Protein AF-A0A511BNX2-F1 (afdb_monomer)

Secondary structure (DSSP, 8-state):
----HHHHHHHHHHHTTTSS--HHHHHHHHHHHHHHHHTT--SS--HHHHHHHHHHHHHHH-HHHHHHHHHHHS----HHHHHHHHHTTS-THHHHHHHTTTTS-SSS----

Sequence (112 aa):
MPFDRDKLARSIRIALRKRPVEEERQERIVNGLVRQLEASGEAEISSSRIGELAMDALRSIDGVAYVRFASVYRDFREVEAFSKLLTDMRPEEEERAFSGVSSRQEDKDSSS

Radius of gyration: 21.3 Å; Cα contacts (8 Å, |Δi|>4): 51; chains: 1; bounding box: 44×57×59 Å

Solvent-accessible surface area (backbone atoms only — not comparable to full-atom values): 7006 Å² total; per-residue (Å²): 119,72,82,55,68,67,62,52,44,50,54,53,51,61,29,44,60,97,46,103,66,57,68,70,59,54,51,52,50,45,53,53,51,50,52,56,56,59,71,68,70,60,90,64,60,56,71,65,60,54,49,51,55,51,42,56,53,29,51,80,72,37,61,68,26,21,54,55,44,42,65,73,73,44,89,71,86,43,74,62,64,54,51,49,55,55,58,77,65,56,65,78,67,62,62,57,62,61,65,70,68,77,80,81,83,87,87,84,88,86,87,133

InterPro domains:
  IPR003796 Ribonucleotide reductase regulator NrdR-like [MF_00440] (1-95)
  IPR003796 Ribonucleotide reductase regulator NrdR-like [PTHR30455] (2-95)
  IPR005144 ATP-cone domain [PF03477] (2-78)
  IPR005144 ATP-cone domain [PS51161] (1-81)

Nearest PDB structures (foldseek):
  7p3f-assembly1_C  TM=9.051E-01  e=2.798E-05  Streptomyces coelicolor A3(2)
  7p3q-assembly1_A  TM=8.989E-01  e=3.504E-05  Streptomyces coelicolor A3(2)
  8b9a-assembly1_4  TM=6.171E-01  e=8.732E+00  Saccharomyces cerevisiae

Foldseek 3Di:
DADDLVVLLVLLCVLCPPPPADPVNSVVLSVVLVVVQVVVVDRHDDPLSSLVSSLVSCVVPPLSSSLVSCPVSPPCPDPVVSVVSVVVVDPPVVVVVVVVVPPPDDDPPPDD

Structure (mmCIF, N/CA/C/O backbone):
data_AF-A0A511BNX2-F1
#
_entry.id   AF-A0A511BNX2-F1
#
loop_
_atom_site.group_PDB
_atom_site.id
_atom_site.type_symbol
_atom_site.label_atom_id
_atom_site.label_alt_id
_atom_site.label_comp_id
_atom_site.label_asym_id
_atom_site.label_entity_id
_atom_site.label_seq_id
_atom_site.pdbx_PDB_ins_code
_atom_site.Cartn_x
_atom_site.Cartn_y
_atom_site.Cartn_z
_atom_site.occupancy
_atom_site.B_iso_or_equiv
_atom_site.auth_seq_id
_atom_site.auth_comp_id
_atom_site.auth_asym_id
_atom_site.auth_atom_id
_atom_site.pdbx_PDB_model_num
ATOM 1 N N . MET A 1 1 ? -4.764 1.237 18.353 1.00 62.72 1 MET A N 1
ATOM 2 C CA . MET A 1 1 ? -4.046 2.413 17.791 1.00 62.72 1 MET A CA 1
ATOM 3 C C . MET A 1 1 ? -4.832 2.854 16.574 1.00 62.72 1 MET A C 1
ATOM 5 O O . MET A 1 1 ? -5.104 1.988 15.748 1.00 62.72 1 MET A O 1
ATOM 9 N N . PRO A 1 2 ? -5.208 4.136 16.470 1.00 80.50 2 PRO A N 1
ATOM 10 C CA . PRO A 1 2 ? -5.965 4.632 15.329 1.00 80.50 2 PRO A CA 1
ATOM 11 C C . PRO A 1 2 ? -5.165 4.491 14.031 1.00 80.50 2 PRO A C 1
ATOM 13 O O . PRO A 1 2 ? -3.932 4.420 14.043 1.00 80.50 2 PRO A O 1
ATOM 16 N N . PHE A 1 3 ? -5.882 4.440 12.912 1.00 87.56 3 PHE A N 1
ATOM 17 C CA . PHE A 1 3 ? -5.279 4.419 11.587 1.00 87.56 3 PHE A CA 1
ATOM 18 C C . PHE A 1 3 ? -4.425 5.676 11.351 1.00 87.56 3 PHE A C 1
ATOM 20 O O . PHE A 1 3 ? -4.850 6.792 11.639 1.00 87.56 3 PHE A O 1
ATOM 27 N N . ASP A 1 4 ? -3.225 5.479 10.800 1.00 91.38 4 ASP A N 1
ATOM 28 C CA . ASP A 1 4 ? -2.293 6.545 10.435 1.00 91.38 4 ASP A CA 1
ATOM 29 C C . ASP A 1 4 ? -2.028 6.486 8.925 1.00 91.38 4 ASP A C 1
ATOM 31 O O . ASP A 1 4 ? -1.338 5.593 8.411 1.00 91.38 4 ASP A O 1
ATOM 35 N N . ARG A 1 5 ? -2.586 7.468 8.215 1.00 94.69 5 ARG A N 1
ATOM 36 C CA . ARG A 1 5 ? -2.437 7.626 6.768 1.00 94.69 5 ARG A CA 1
ATOM 37 C C . ARG A 1 5 ? -0.980 7.806 6.348 1.00 94.69 5 ARG A C 1
ATOM 39 O O . ARG A 1 5 ? -0.573 7.249 5.327 1.00 94.69 5 ARG A O 1
ATOM 46 N N . ASP A 1 6 ? -0.189 8.560 7.102 1.00 96.19 6 ASP A N 1
ATOM 47 C CA . ASP A 1 6 ? 1.195 8.868 6.741 1.00 96.19 6 ASP A CA 1
ATOM 48 C C . ASP A 1 6 ? 2.086 7.639 6.892 1.00 96.19 6 ASP A C 1
ATOM 50 O O . ASP A 1 6 ? 2.997 7.417 6.084 1.00 96.19 6 ASP A O 1
ATOM 54 N N . LYS A 1 7 ? 1.782 6.780 7.870 1.00 94.31 7 LYS A N 1
ATOM 55 C CA . LYS A 1 7 ? 2.414 5.465 8.000 1.00 94.31 7 LYS A CA 1
ATOM 56 C C . LYS A 1 7 ? 2.129 4.584 6.782 1.00 94.31 7 LYS A C 1
ATOM 58 O O . LYS A 1 7 ? 3.068 3.998 6.232 1.00 94.31 7 LYS A O 1
ATOM 63 N N . LEU A 1 8 ? 0.877 4.528 6.319 1.00 95.56 8 LEU A N 1
ATOM 64 C CA . LEU A 1 8 ? 0.516 3.803 5.096 1.00 95.56 8 LEU A CA 1
ATOM 65 C C . LEU A 1 8 ? 1.247 4.385 3.878 1.00 95.56 8 LEU A C 1
ATOM 67 O O . LEU A 1 8 ? 1.932 3.651 3.166 1.00 95.56 8 LEU A O 1
ATOM 71 N N . ALA A 1 9 ? 1.187 5.702 3.680 1.00 97.56 9 ALA A N 1
ATOM 72 C CA . ALA A 1 9 ? 1.840 6.375 2.561 1.00 97.56 9 ALA A CA 1
ATOM 73 C C . ALA A 1 9 ? 3.348 6.091 2.517 1.00 97.56 9 ALA A C 1
ATOM 75 O O . ALA A 1 9 ? 3.901 5.757 1.468 1.00 97.56 9 ALA A O 1
ATOM 76 N N . ARG A 1 10 ? 4.020 6.147 3.672 1.00 96.88 10 ARG A N 1
ATOM 77 C CA . ARG A 1 10 ? 5.444 5.817 3.793 1.00 96.88 10 ARG A CA 1
ATOM 78 C C . ARG A 1 10 ? 5.728 4.370 3.399 1.00 96.88 10 ARG A C 1
ATOM 80 O O . ARG A 1 10 ? 6.677 4.130 2.658 1.00 96.88 10 ARG A O 1
ATOM 87 N N . SER A 1 11 ? 4.914 3.419 3.856 1.00 95.12 11 SER A N 1
ATOM 88 C CA . SER A 1 11 ? 5.090 2.001 3.519 1.00 95.12 11 SER A CA 1
ATOM 89 C C . SER A 1 11 ? 4.934 1.723 2.015 1.00 95.12 11 SER A C 1
ATOM 91 O O . SER A 1 11 ? 5.764 1.021 1.436 1.00 95.12 11 SER A O 1
ATOM 93 N N . ILE A 1 12 ? 3.960 2.364 1.356 1.00 97.19 12 ILE A N 1
ATOM 94 C CA . ILE A 1 12 ? 3.753 2.282 -0.099 1.00 97.19 12 ILE A CA 1
ATOM 95 C C . ILE A 1 12 ? 4.943 2.878 -0.862 1.00 97.19 12 ILE A C 1
ATOM 97 O O . ILE A 1 12 ? 5.487 2.230 -1.759 1.00 97.19 12 ILE A O 1
ATOM 101 N N . ARG A 1 13 ? 5.412 4.073 -0.473 1.00 96.94 13 ARG A N 1
ATOM 102 C CA . ARG A 1 13 ? 6.590 4.716 -1.090 1.00 96.94 13 ARG A CA 1
ATOM 103 C C . ARG A 1 13 ? 7.848 3.855 -0.969 1.00 96.94 13 ARG A C 1
ATOM 105 O O . ARG A 1 13 ? 8.621 3.747 -1.918 1.00 96.94 13 ARG A O 1
ATOM 112 N N . ILE A 1 14 ? 8.055 3.216 0.185 1.00 96.19 14 ILE A N 1
ATOM 113 C CA . ILE A 1 14 ? 9.191 2.309 0.401 1.00 96.19 14 ILE A CA 1
ATOM 114 C C . ILE A 1 14 ? 9.109 1.104 -0.544 1.00 96.19 14 ILE A C 1
ATOM 116 O O . ILE A 1 14 ? 10.108 0.773 -1.188 1.00 96.19 14 ILE A O 1
ATOM 120 N N . ALA A 1 15 ? 7.935 0.479 -0.673 1.00 95.62 15 ALA A N 1
ATOM 121 C CA . ALA A 1 15 ? 7.734 -0.659 -1.569 1.00 95.62 15 ALA A CA 1
ATOM 122 C C . ALA A 1 15 ? 8.033 -0.297 -3.038 1.00 95.62 15 ALA A C 1
ATOM 124 O O . ALA A 1 15 ? 8.738 -1.033 -3.740 1.00 95.62 15 ALA A O 1
ATOM 125 N N . LEU A 1 16 ? 7.584 0.884 -3.472 1.00 97.31 16 LEU A N 1
ATOM 126 C CA . LEU A 1 16 ? 7.728 1.396 -4.840 1.00 97.31 16 LEU A CA 1
ATOM 127 C C . LEU A 1 16 ? 9.083 2.066 -5.127 1.00 97.31 16 LEU A C 1
ATOM 129 O O . LEU A 1 16 ? 9.313 2.558 -6.232 1.00 97.31 16 LEU A O 1
ATOM 133 N N . ARG A 1 17 ? 10.031 2.066 -4.184 1.00 95.62 17 ARG A N 1
ATOM 134 C CA . ARG A 1 17 ? 11.331 2.722 -4.376 1.00 95.62 17 ARG A CA 1
ATOM 135 C C . ARG A 1 17 ? 12.071 2.166 -5.602 1.00 95.62 17 ARG A C 1
ATOM 137 O O . ARG A 1 17 ? 12.242 0.949 -5.740 1.00 95.62 17 ARG A O 1
ATOM 144 N N . LYS A 1 18 ? 12.563 3.072 -6.460 1.00 94.94 18 LYS A N 1
ATOM 145 C CA . LYS A 1 18 ? 13.222 2.770 -7.751 1.00 94.94 18 LYS A CA 1
ATOM 146 C C . LYS A 1 18 ? 12.341 1.982 -8.737 1.00 94.94 18 LYS A C 1
ATOM 148 O O . LYS A 1 18 ? 12.868 1.276 -9.595 1.00 94.94 18 LYS A O 1
ATOM 153 N N . ARG A 1 19 ? 11.015 2.036 -8.594 1.00 96.12 19 ARG A N 1
ATOM 154 C CA . ARG A 1 19 ? 10.065 1.490 -9.572 1.00 96.12 19 ARG A CA 1
ATOM 155 C C . ARG A 1 19 ? 9.534 2.624 -10.454 1.00 96.12 19 ARG A C 1
ATOM 157 O O . ARG A 1 19 ? 9.451 3.753 -9.971 1.00 96.12 19 ARG A O 1
ATOM 164 N N . PRO A 1 20 ? 9.184 2.349 -11.719 1.00 94.88 20 PRO A N 1
ATOM 165 C CA . PRO A 1 20 ? 8.658 3.351 -12.645 1.00 94.88 20 PRO A CA 1
ATOM 166 C C . PRO A 1 20 ? 7.180 3.652 -12.339 1.00 94.88 20 PRO A C 1
ATOM 168 O O . PRO A 1 20 ? 6.286 3.325 -13.114 1.00 94.88 20 PRO A O 1
ATOM 171 N N . VAL A 1 21 ? 6.905 4.208 -11.156 1.00 95.75 21 VAL A N 1
ATOM 172 C CA . VAL A 1 21 ? 5.557 4.588 -10.715 1.00 95.75 21 VAL A CA 1
ATOM 173 C C . VAL A 1 21 ? 5.579 6.035 -10.243 1.00 95.75 21 VAL A C 1
ATOM 175 O O . VAL A 1 21 ? 6.144 6.337 -9.193 1.00 95.75 21 VAL A O 1
ATOM 178 N N . GLU A 1 22 ? 4.931 6.906 -11.014 1.00 96.50 22 GLU A N 1
ATOM 179 C CA . GLU A 1 22 ? 4.839 8.345 -10.748 1.00 96.50 22 GLU A CA 1
ATOM 180 C C . GLU A 1 22 ? 4.254 8.654 -9.368 1.00 96.50 22 GLU A C 1
ATOM 182 O O . GLU A 1 22 ? 3.305 7.999 -8.928 1.00 96.50 22 GLU A O 1
ATOM 187 N N . GLU A 1 23 ? 4.774 9.690 -8.708 1.00 95.25 23 GLU A N 1
ATOM 188 C CA . GLU A 1 23 ? 4.372 10.084 -7.351 1.00 95.25 23 GLU A CA 1
ATOM 189 C C . GLU A 1 23 ? 2.865 10.355 -7.241 1.00 95.25 23 GLU A C 1
ATOM 191 O O . GLU A 1 23 ? 2.215 9.888 -6.307 1.00 95.25 23 GLU A O 1
ATOM 196 N N . GLU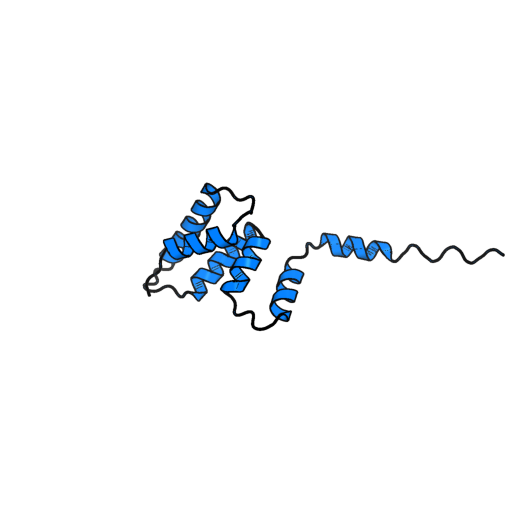 A 1 24 ? 2.266 10.992 -8.249 1.00 96.38 24 GLU A N 1
ATOM 197 C CA . GLU A 1 24 ? 0.818 11.216 -8.306 1.00 96.38 24 GLU A CA 1
ATOM 198 C C . GLU A 1 24 ? 0.028 9.894 -8.305 1.00 96.38 24 GLU A C 1
ATOM 200 O O . GLU A 1 24 ? -1.031 9.769 -7.685 1.00 96.38 24 GLU A O 1
ATOM 205 N N . ARG A 1 25 ? 0.540 8.854 -8.977 1.00 96.56 25 ARG A N 1
ATOM 206 C CA . ARG A 1 25 ? -0.076 7.522 -8.945 1.00 96.56 25 ARG A CA 1
ATOM 207 C C . ARG A 1 25 ? 0.059 6.892 -7.560 1.00 96.56 25 ARG A C 1
ATOM 209 O O . ARG A 1 25 ? -0.915 6.309 -7.095 1.00 96.56 25 ARG A O 1
ATOM 216 N N . GLN A 1 26 ? 1.202 7.057 -6.892 1.00 97.12 26 GLN A N 1
ATOM 217 C CA . GLN A 1 26 ? 1.402 6.618 -5.501 1.00 97.12 26 GLN A CA 1
ATOM 218 C C . GLN A 1 26 ? 0.386 7.272 -4.562 1.00 97.12 26 GLN A C 1
ATOM 220 O O . GLN A 1 26 ? -0.273 6.586 -3.782 1.00 97.12 26 GLN A O 1
ATOM 225 N N . GLU A 1 27 ? 0.185 8.579 -4.697 1.00 97.19 27 GLU A N 1
ATOM 226 C CA . GLU A 1 27 ? -0.759 9.332 -3.875 1.00 97.19 27 GLU A CA 1
ATOM 227 C C . GLU A 1 27 ? -2.214 8.907 -4.129 1.00 97.19 27 GLU A C 1
ATOM 229 O O . GLU A 1 27 ? -2.996 8.734 -3.191 1.00 97.19 27 GLU A O 1
ATOM 234 N N . ARG A 1 28 ? 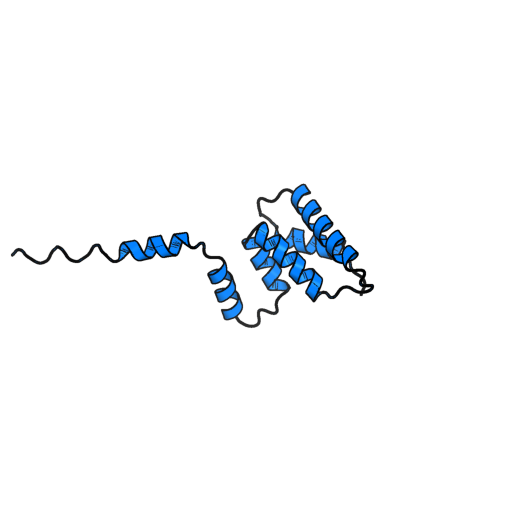-2.582 8.647 -5.391 1.00 97.44 28 ARG A N 1
ATOM 235 C CA . ARG A 1 28 ? -3.906 8.103 -5.741 1.00 97.44 28 ARG A CA 1
ATOM 236 C C . ARG A 1 28 ? -4.163 6.738 -5.111 1.00 97.44 28 ARG A C 1
ATOM 238 O O . ARG A 1 28 ? -5.283 6.503 -4.657 1.00 97.44 28 ARG A O 1
ATOM 245 N N . ILE A 1 29 ? -3.152 5.870 -5.047 1.00 96.69 29 ILE A N 1
ATOM 246 C CA . ILE A 1 29 ? -3.248 4.565 -4.377 1.00 96.69 29 ILE A CA 1
ATOM 247 C C . ILE A 1 29 ? -3.527 4.762 -2.892 1.00 96.69 29 ILE A C 1
ATOM 249 O O . ILE A 1 29 ? -4.503 4.219 -2.382 1.00 96.69 29 ILE A O 1
ATOM 253 N N . VAL A 1 30 ? -2.721 5.585 -2.214 1.00 97.88 30 VAL A N 1
ATOM 254 C CA . VAL A 1 30 ? -2.893 5.877 -0.783 1.00 97.88 30 VAL A CA 1
ATOM 255 C C . VAL A 1 30 ? -4.295 6.417 -0.512 1.00 97.88 30 VAL A C 1
ATOM 257 O O . VAL A 1 30 ? -4.993 5.898 0.353 1.00 97.88 30 VAL A O 1
ATOM 260 N N . ASN A 1 31 ? -4.752 7.393 -1.295 1.00 97.81 31 ASN A N 1
ATOM 261 C CA . ASN A 1 31 ? -6.094 7.957 -1.157 1.00 97.81 31 ASN A CA 1
ATOM 262 C C . ASN A 1 31 ? -7.202 6.924 -1.403 1.00 97.81 31 ASN A C 1
ATOM 264 O O . ASN A 1 31 ? -8.225 6.941 -0.724 1.00 97.81 31 ASN A O 1
ATOM 268 N N . GLY A 1 32 ? -7.015 6.020 -2.366 1.00 97.38 32 GLY A N 1
ATOM 269 C CA . GLY A 1 32 ? -7.949 4.927 -2.628 1.00 97.38 32 GLY A CA 1
ATOM 270 C C . GLY A 1 32 ? -8.037 3.930 -1.473 1.00 97.38 32 GLY A C 1
ATOM 271 O O . GLY A 1 32 ? -9.135 3.490 -1.144 1.00 97.38 32 GLY A O 1
ATOM 272 N N . LEU A 1 33 ? -6.907 3.603 -0.845 1.00 96.69 33 LEU A N 1
ATOM 273 C CA . LEU A 1 33 ? -6.854 2.725 0.324 1.00 96.69 33 LEU A CA 1
ATOM 274 C C . LEU A 1 33 ? -7.508 3.379 1.544 1.00 96.69 33 LEU A C 1
ATOM 276 O O . LEU A 1 33 ? -8.343 2.753 2.184 1.00 96.69 33 LEU A O 1
ATOM 280 N N . VAL A 1 34 ? -7.190 4.647 1.822 1.00 95.56 34 VAL A N 1
ATOM 281 C CA . VAL A 1 34 ? -7.794 5.421 2.923 1.00 95.56 34 VAL A CA 1
ATOM 282 C C . VAL A 1 34 ? -9.313 5.452 2.787 1.00 95.56 34 VAL A C 1
ATOM 284 O O . VAL A 1 34 ? -10.008 5.097 3.729 1.00 95.56 34 VAL A O 1
ATOM 287 N N . ARG A 1 35 ? -9.837 5.764 1.595 1.00 95.69 35 ARG A N 1
ATOM 288 C CA . ARG A 1 35 ? -11.289 5.769 1.362 1.00 95.69 35 ARG A CA 1
ATOM 289 C C . ARG 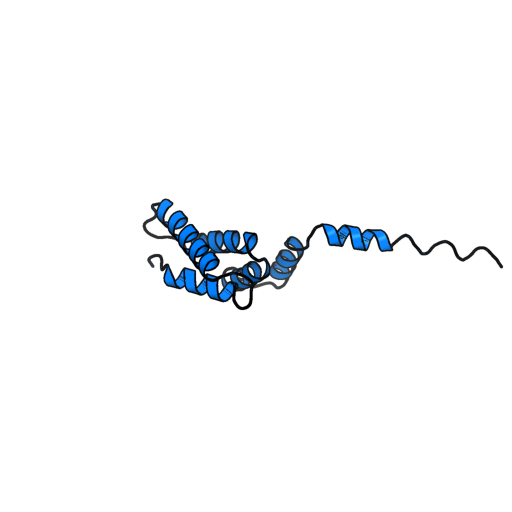A 1 35 ? -11.938 4.407 1.595 1.00 95.69 35 ARG A C 1
ATOM 291 O O . ARG A 1 35 ? -13.034 4.352 2.133 1.00 95.69 35 ARG A O 1
ATOM 298 N N . GLN A 1 36 ? -11.293 3.314 1.183 1.00 94.38 36 GLN A N 1
ATOM 299 C CA . GLN A 1 36 ? -11.815 1.960 1.416 1.00 94.38 36 GLN A CA 1
ATOM 300 C C . GLN A 1 36 ? -11.834 1.598 2.902 1.00 94.38 36 GLN A C 1
ATOM 302 O O . GLN A 1 36 ? -12.760 0.937 3.361 1.00 94.38 36 GLN A O 1
ATOM 307 N N . LEU A 1 37 ? -10.812 2.032 3.634 1.00 92.50 37 LEU A N 1
ATOM 308 C CA . LEU A 1 37 ? -10.703 1.842 5.073 1.00 92.50 37 LEU A CA 1
ATOM 309 C C . LEU A 1 37 ? -11.751 2.662 5.834 1.00 92.50 37 LEU A C 1
ATOM 311 O O . LEU A 1 37 ? -12.427 2.130 6.701 1.00 92.50 37 LEU A O 1
ATOM 315 N N . GLU A 1 38 ? -11.942 3.929 5.474 1.00 90.81 38 GLU A N 1
ATOM 316 C CA . GLU A 1 38 ? -12.968 4.795 6.071 1.00 90.81 38 GLU A CA 1
ATOM 317 C C . GLU A 1 38 ? -14.388 4.309 5.755 1.00 90.81 38 GLU A C 1
ATOM 319 O O . GLU A 1 38 ? -15.272 4.361 6.609 1.00 90.81 38 GLU A O 1
ATOM 324 N N . ALA A 1 39 ? -14.610 3.788 4.545 1.00 92.25 39 ALA A N 1
ATOM 325 C CA . ALA A 1 39 ? -15.903 3.260 4.124 1.00 92.25 39 ALA A CA 1
ATOM 326 C C . ALA A 1 39 ? -16.341 2.005 4.898 1.00 92.25 39 ALA A C 1
ATOM 328 O O . ALA A 1 39 ? -17.521 1.662 4.842 1.00 92.25 39 ALA A O 1
ATOM 329 N N . SER A 1 40 ? -15.440 1.324 5.622 1.00 87.56 40 SER A N 1
ATOM 330 C CA . SER A 1 40 ? -15.834 0.188 6.464 1.00 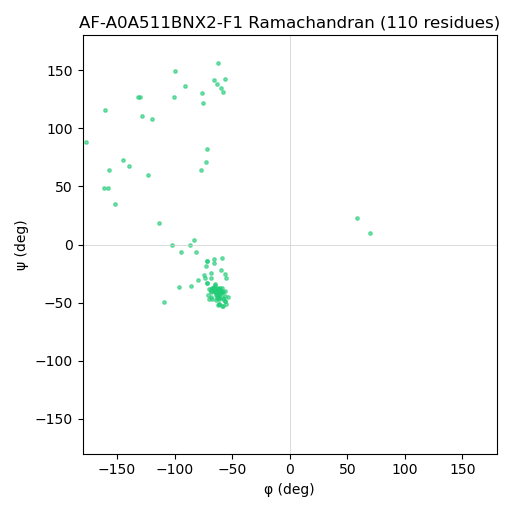87.56 40 SER A CA 1
ATOM 331 C C . SER A 1 40 ? -16.590 0.615 7.726 1.00 87.56 40 SER A C 1
ATOM 333 O O . SER A 1 40 ? -17.294 -0.200 8.318 1.00 87.56 40 SER A O 1
ATOM 335 N N . GLY A 1 41 ? -16.491 1.892 8.123 1.00 86.88 41 GLY A N 1
ATOM 336 C CA . GLY A 1 41 ? -17.158 2.435 9.310 1.00 86.88 41 GLY A CA 1
ATOM 337 C C . GLY A 1 41 ? -16.593 1.919 10.639 1.00 86.88 41 GLY A C 1
ATOM 338 O O . GLY A 1 41 ? -17.184 2.159 11.691 1.00 86.88 41 GLY A O 1
ATOM 339 N N . GLU A 1 42 ? -15.465 1.209 10.610 1.00 85.19 42 GLU A N 1
ATOM 340 C CA . GLU A 1 42 ? -14.820 0.663 11.802 1.00 85.19 42 GLU A CA 1
ATOM 341 C C . GLU A 1 42 ? -14.087 1.760 12.585 1.00 85.19 42 GLU A C 1
ATOM 343 O O . GLU A 1 42 ? -13.285 2.516 12.037 1.00 85.19 42 GLU A O 1
ATOM 348 N N . ALA A 1 43 ? -14.324 1.823 13.899 1.00 81.81 43 ALA A N 1
ATOM 349 C CA . ALA A 1 43 ? -13.641 2.772 14.784 1.00 81.81 43 ALA A CA 1
ATOM 350 C C . ALA A 1 43 ? -12.142 2.456 14.950 1.00 81.81 43 ALA A C 1
ATOM 352 O O . ALA A 1 43 ? -11.330 3.355 15.169 1.00 81.81 43 ALA A O 1
ATOM 353 N N . GLU A 1 44 ? -11.770 1.180 14.831 1.00 86.81 44 GLU A N 1
ATOM 354 C CA . GLU A 1 44 ? -10.387 0.720 14.829 1.00 86.81 44 GLU A CA 1
ATOM 355 C C . GLU A 1 44 ? -10.168 -0.241 13.667 1.00 86.81 44 GLU A C 1
ATOM 357 O O . GLU A 1 44 ? -10.869 -1.237 13.530 1.00 86.81 44 GLU A O 1
ATOM 362 N N . ILE A 1 45 ? -9.156 0.040 12.852 1.00 87.12 45 ILE A N 1
ATOM 363 C CA . ILE A 1 45 ? -8.814 -0.785 11.698 1.00 87.12 45 ILE A CA 1
ATOM 364 C C . ILE A 1 45 ? -7.632 -1.672 12.070 1.00 87.12 45 ILE A C 1
ATOM 366 O O . ILE A 1 45 ? -6.577 -1.188 12.494 1.00 87.12 45 ILE A O 1
ATOM 370 N N . SER A 1 46 ? -7.778 -2.980 11.862 1.00 89.75 46 SER A N 1
ATOM 371 C CA . SER A 1 46 ? -6.676 -3.911 12.093 1.00 89.75 46 SER A CA 1
ATOM 372 C C . SER A 1 46 ? -5.518 -3.668 11.116 1.00 89.75 46 SER A C 1
ATOM 374 O O . SER A 1 46 ? -5.711 -3.456 9.916 1.00 89.75 46 SER A O 1
ATOM 376 N N . SER A 1 47 ? -4.278 -3.787 11.605 1.00 87.75 47 SER A N 1
ATOM 377 C CA . SER A 1 47 ? -3.089 -3.786 10.739 1.00 87.75 47 SER A CA 1
ATOM 378 C C . SER A 1 47 ? -3.170 -4.866 9.658 1.00 87.75 47 SER A C 1
ATOM 380 O O . SER A 1 47 ? -2.614 -4.669 8.578 1.00 87.75 47 SER A O 1
ATOM 382 N N . SER A 1 48 ? -3.882 -5.971 9.941 1.00 88.19 48 SER A N 1
ATOM 383 C CA . SER A 1 48 ? -4.075 -7.050 8.974 1.00 88.19 48 SER A CA 1
ATOM 384 C C . SER A 1 48 ? -4.810 -6.542 7.733 1.00 88.19 48 SER A C 1
ATOM 386 O O . SER A 1 48 ? -4.354 -6.640 6.594 1.00 88.19 48 SER A O 1
ATOM 388 N N . ARG A 1 49 ? -5.940 -5.876 7.975 1.00 90.12 49 ARG A N 1
ATOM 389 C CA . ARG A 1 49 ? -6.784 -5.339 6.915 1.00 90.12 49 ARG A CA 1
ATOM 390 C C . ARG A 1 49 ? -6.048 -4.317 6.050 1.00 90.12 49 ARG A C 1
ATOM 392 O O . ARG A 1 49 ? -6.167 -4.340 4.828 1.00 90.12 49 ARG A O 1
ATOM 399 N N . ILE A 1 50 ? -5.262 -3.441 6.677 1.00 92.38 50 ILE A N 1
ATOM 400 C CA . ILE A 1 50 ? -4.460 -2.431 5.971 1.00 92.38 50 ILE A CA 1
ATOM 401 C C . ILE A 1 50 ? -3.441 -3.108 5.051 1.00 92.38 50 ILE A C 1
ATOM 403 O O . ILE A 1 50 ? -3.294 -2.711 3.895 1.00 92.38 50 ILE A O 1
A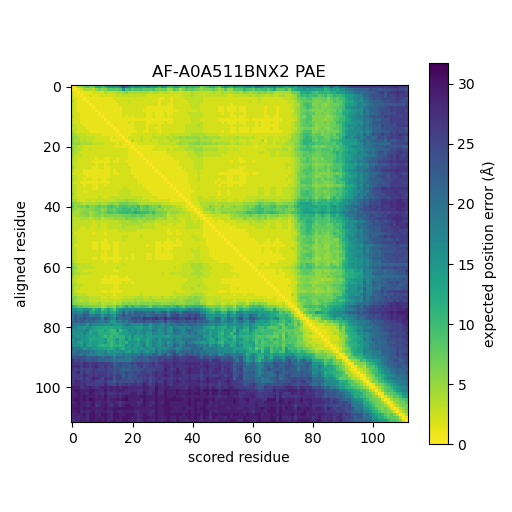TOM 407 N N . GLY A 1 51 ? -2.734 -4.119 5.560 1.00 92.25 51 GLY A N 1
ATOM 408 C CA . GLY A 1 51 ? -1.709 -4.811 4.790 1.00 92.25 51 GLY A CA 1
ATOM 409 C C . GLY A 1 51 ? -2.276 -5.631 3.639 1.00 92.25 51 GLY A C 1
ATOM 410 O O . GLY A 1 51 ? -1.695 -5.604 2.560 1.00 92.25 51 GLY A O 1
ATOM 411 N N . GLU A 1 52 ? -3.424 -6.285 3.820 1.00 92.06 52 GLU A N 1
ATOM 412 C CA . GLU A 1 52 ? -4.142 -6.981 2.741 1.00 92.06 52 GLU A CA 1
ATOM 413 C C . GLU A 1 52 ? -4.498 -6.028 1.594 1.00 92.06 52 GLU A C 1
ATOM 415 O O . GLU A 1 52 ? -4.092 -6.258 0.456 1.00 92.06 52 GLU A O 1
ATOM 420 N N . LEU A 1 53 ? -5.156 -4.903 1.895 1.00 94.81 53 LEU A N 1
ATOM 421 C CA . LEU A 1 53 ? -5.534 -3.922 0.872 1.00 94.81 53 LEU A CA 1
ATOM 422 C C . LEU A 1 53 ? -4.309 -3.310 0.175 1.00 94.81 53 LEU A C 1
ATOM 424 O O . LEU A 1 53 ? -4.305 -3.119 -1.043 1.00 94.81 53 LEU A O 1
ATOM 428 N N . ALA A 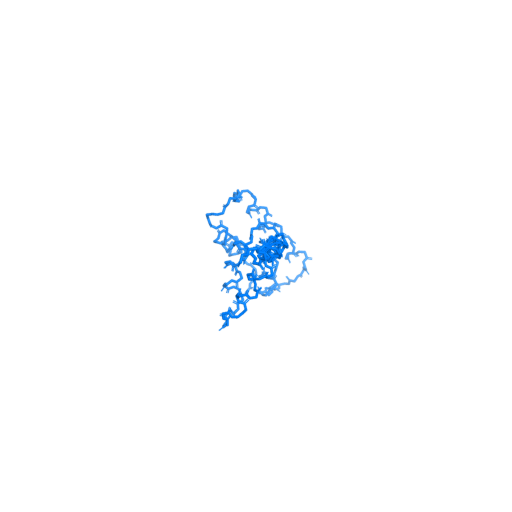1 54 ? -3.249 -3.015 0.932 1.00 95.88 54 ALA A N 1
ATOM 429 C CA . ALA A 1 54 ? -2.000 -2.509 0.375 1.00 95.88 54 ALA A CA 1
ATOM 430 C C . ALA A 1 54 ? -1.321 -3.539 -0.544 1.00 95.88 54 ALA A C 1
ATOM 432 O O . ALA A 1 54 ? -0.831 -3.177 -1.615 1.00 95.88 54 ALA A O 1
ATOM 433 N N . MET A 1 55 ? -1.315 -4.817 -0.158 1.00 93.62 55 MET A N 1
ATOM 434 C CA . MET A 1 55 ? -0.790 -5.912 -0.972 1.00 93.62 55 MET A CA 1
ATOM 435 C C . MET A 1 55 ? -1.570 -6.068 -2.279 1.00 93.62 55 MET A C 1
ATOM 437 O O . MET A 1 55 ? -0.947 -6.172 -3.334 1.00 93.62 55 MET A O 1
ATOM 441 N N . ASP A 1 56 ? -2.900 -6.036 -2.235 1.00 93.94 56 ASP A N 1
ATOM 442 C CA . ASP A 1 56 ? -3.740 -6.162 -3.430 1.00 93.94 56 ASP A CA 1
ATOM 443 C C . ASP A 1 56 ? -3.517 -4.999 -4.402 1.00 93.94 56 ASP A C 1
ATOM 445 O O . ASP A 1 56 ? -3.305 -5.209 -5.601 1.00 93.94 56 ASP A O 1
ATOM 449 N N . ALA A 1 57 ? -3.453 -3.7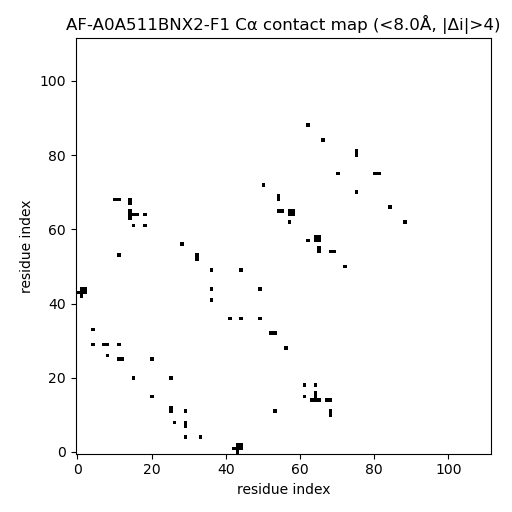71 -3.878 1.00 95.81 57 ALA A N 1
ATOM 450 C CA . ALA A 1 57 ? -3.116 -2.599 -4.676 1.00 95.81 57 ALA A CA 1
ATOM 451 C C . ALA A 1 57 ? -1.737 -2.757 -5.333 1.00 95.81 57 ALA A C 1
ATOM 453 O O . ALA A 1 57 ? -1.615 -2.646 -6.554 1.00 95.81 57 ALA A O 1
ATOM 454 N N . LEU A 1 58 ? -0.698 -3.074 -4.557 1.00 95.44 58 LEU A N 1
ATOM 455 C CA . LEU A 1 58 ? 0.661 -3.218 -5.080 1.00 95.44 58 LEU A CA 1
ATOM 456 C C . LEU A 1 58 ? 0.776 -4.350 -6.105 1.00 95.44 58 LEU A C 1
ATOM 458 O O . LEU A 1 58 ? 1.451 -4.160 -7.113 1.00 95.44 58 LEU A O 1
ATOM 462 N N . ARG A 1 59 ? 0.080 -5.479 -5.915 1.00 92.88 59 ARG A N 1
ATOM 463 C CA . ARG A 1 59 ? 0.074 -6.597 -6.873 1.00 92.88 59 ARG A CA 1
ATOM 464 C C . ARG A 1 59 ? -0.416 -6.159 -8.253 1.00 92.88 59 ARG A C 1
ATOM 466 O O . ARG A 1 59 ? 0.173 -6.554 -9.252 1.00 92.88 59 ARG A O 1
ATOM 473 N N . SER A 1 60 ? -1.450 -5.318 -8.306 1.00 92.44 60 SER A N 1
ATOM 474 C CA . SER A 1 60 ? -1.998 -4.783 -9.565 1.00 92.44 60 SER A C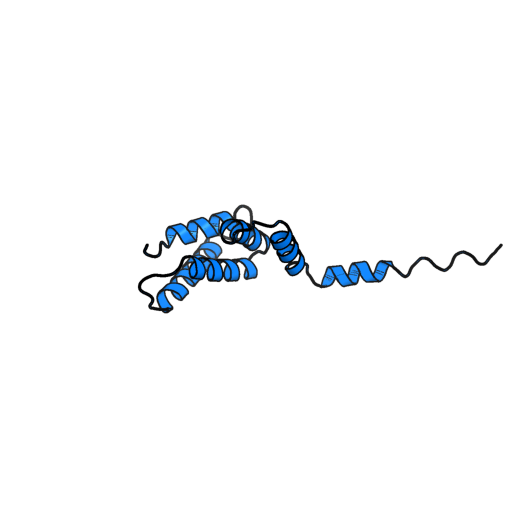A 1
ATOM 475 C C . SER A 1 60 ? -1.100 -3.746 -10.253 1.00 92.44 60 SER A C 1
ATOM 477 O O . SER A 1 60 ? -1.327 -3.379 -11.405 1.00 92.44 60 SER A O 1
ATOM 479 N N . ILE A 1 61 ? -0.103 -3.226 -9.536 1.00 93.31 61 ILE A N 1
ATOM 480 C CA . ILE A 1 61 ? 0.690 -2.069 -9.952 1.00 93.31 61 ILE A CA 1
ATOM 481 C C . ILE A 1 61 ? 2.105 -2.467 -10.324 1.00 93.31 61 ILE A C 1
ATOM 483 O O . ILE A 1 61 ? 2.603 -2.027 -11.358 1.00 93.31 61 ILE A O 1
ATOM 487 N N . ASP A 1 62 ? 2.757 -3.235 -9.460 1.00 94.31 62 ASP A N 1
ATOM 488 C CA . ASP A 1 62 ? 4.141 -3.638 -9.616 1.00 94.31 62 ASP A CA 1
ATOM 489 C C . ASP A 1 62 ? 4.435 -4.869 -8.752 1.00 94.31 62 ASP A C 1
ATOM 491 O O . ASP A 1 62 ? 4.423 -4.818 -7.519 1.00 94.31 62 ASP A O 1
ATOM 495 N N . GLY A 1 63 ? 4.759 -5.978 -9.413 1.00 89.44 63 GLY A N 1
ATOM 496 C CA . GLY A 1 63 ? 5.055 -7.230 -8.729 1.00 89.44 63 GLY A CA 1
ATOM 497 C C . GLY A 1 63 ? 6.231 -7.135 -7.748 1.00 89.44 63 GLY A C 1
ATOM 498 O O . GLY A 1 63 ? 6.182 -7.701 -6.658 1.00 89.44 63 GLY A O 1
ATOM 499 N N . VAL A 1 64 ? 7.278 -6.375 -8.076 1.00 91.56 64 VAL A N 1
ATOM 500 C CA . VAL A 1 64 ? 8.451 -6.234 -7.197 1.00 91.56 64 VAL A CA 1
ATOM 501 C C . VAL A 1 64 ? 8.089 -5.463 -5.925 1.00 91.56 64 VAL A C 1
ATOM 503 O O . VAL A 1 64 ? 8.528 -5.823 -4.832 1.00 91.56 64 VAL A O 1
ATOM 506 N N . ALA A 1 65 ? 7.279 -4.413 -6.043 1.00 94.62 65 ALA A N 1
ATOM 507 C CA . ALA A 1 65 ? 6.776 -3.662 -4.902 1.00 94.62 65 ALA A CA 1
ATOM 508 C C . ALA A 1 65 ? 5.868 -4.523 -4.018 1.00 94.62 65 ALA A C 1
ATOM 510 O O . ALA A 1 65 ? 6.005 -4.482 -2.796 1.00 94.62 65 ALA A O 1
ATOM 511 N N . TYR A 1 66 ? 5.012 -5.353 -4.623 1.00 93.19 66 TYR A N 1
ATOM 512 C CA . TYR A 1 66 ? 4.217 -6.350 -3.908 1.00 93.19 66 TYR A CA 1
ATOM 513 C C . TYR A 1 66 ? 5.096 -7.286 -3.068 1.00 93.19 66 TYR A C 1
ATOM 515 O O . TYR A 1 66 ? 4.877 -7.396 -1.863 1.00 93.19 66 TYR A O 1
ATOM 523 N N . VAL A 1 67 ? 6.136 -7.885 -3.660 1.00 89.25 67 VAL A N 1
ATOM 524 C CA . VAL A 1 67 ? 7.070 -8.787 -2.958 1.00 89.25 67 VAL A CA 1
ATOM 525 C C . VAL A 1 67 ? 7.745 -8.080 -1.776 1.00 89.25 67 VAL A C 1
ATOM 527 O O . VAL A 1 67 ? 7.786 -8.622 -0.673 1.00 89.25 67 VAL A O 1
ATOM 530 N N . ARG A 1 68 ? 8.247 -6.853 -1.975 1.00 90.38 68 ARG A N 1
ATOM 531 C CA . ARG A 1 68 ? 8.914 -6.068 -0.914 1.00 90.38 68 ARG A CA 1
ATOM 532 C C . ARG A 1 68 ? 7.979 -5.684 0.223 1.00 90.38 68 ARG A C 1
ATOM 534 O O . ARG A 1 68 ? 8.399 -5.623 1.374 1.00 90.38 68 ARG A O 1
ATOM 541 N N . PHE A 1 69 ? 6.732 -5.359 -0.095 1.00 92.31 69 PHE A N 1
ATOM 542 C CA . PHE A 1 69 ? 5.749 -5.049 0.931 1.00 92.31 69 PHE A CA 1
ATOM 543 C C . PHE A 1 69 ? 5.380 -6.312 1.703 1.00 92.31 69 PHE A C 1
ATOM 545 O O . PHE A 1 69 ? 5.409 -6.322 2.935 1.00 92.31 69 PHE A O 1
ATOM 552 N N . ALA A 1 70 ? 5.112 -7.399 0.974 1.00 88.44 70 ALA A N 1
ATOM 553 C CA . ALA A 1 70 ? 4.818 -8.695 1.552 1.00 88.44 70 ALA A CA 1
ATOM 554 C C . ALA A 1 70 ? 5.927 -9.110 2.523 1.00 88.44 70 ALA A C 1
ATOM 556 O O . ALA A 1 70 ? 5.595 -9.525 3.626 1.00 88.44 70 ALA A O 1
ATOM 557 N N . SER A 1 71 ? 7.211 -8.951 2.175 1.00 84.00 71 SER A N 1
ATOM 558 C CA . SER A 1 71 ? 8.335 -9.406 3.012 1.00 84.00 71 SER A CA 1
ATOM 559 C C . SER A 1 71 ? 8.398 -8.783 4.409 1.00 84.00 71 SER A C 1
ATOM 561 O O . SER A 1 71 ? 9.042 -9.341 5.288 1.00 84.00 71 SER A O 1
ATOM 563 N N . VAL A 1 72 ? 7.773 -7.620 4.611 1.00 82.56 72 VAL A N 1
ATOM 564 C CA . VAL A 1 72 ? 7.680 -6.961 5.927 1.00 82.56 72 VAL A CA 1
ATOM 565 C C . VAL A 1 72 ? 6.366 -7.300 6.623 1.00 82.56 72 VAL A C 1
ATOM 567 O O . VAL A 1 72 ? 6.313 -7.403 7.844 1.00 82.56 72 VAL A O 1
ATOM 570 N N . TYR A 1 73 ? 5.291 -7.413 5.848 1.00 79.44 73 TYR A N 1
ATOM 571 C CA . TYR A 1 73 ? 3.943 -7.547 6.378 1.00 79.44 73 TYR A CA 1
ATOM 572 C C . TYR A 1 73 ? 3.555 -8.999 6.694 1.00 79.44 73 TYR A C 1
ATOM 574 O O . TYR A 1 73 ? 2.852 -9.254 7.670 1.00 79.44 73 TYR A O 1
ATOM 582 N N . ARG A 1 74 ? 4.016 -9.963 5.893 1.00 72.44 74 ARG A N 1
ATOM 583 C CA . ARG A 1 74 ? 3.880 -11.386 6.198 1.00 72.44 74 ARG A CA 1
ATOM 584 C C . ARG A 1 74 ? 5.110 -11.840 6.963 1.00 72.44 74 ARG A C 1
ATOM 586 O O . ARG A 1 74 ? 6.235 -11.522 6.591 1.00 72.44 74 ARG A O 1
ATOM 593 N N . ASP A 1 75 ? 4.879 -12.621 8.006 1.00 62.34 75 ASP A N 1
ATOM 594 C CA . ASP A 1 75 ? 5.934 -13.276 8.764 1.00 62.34 75 ASP A CA 1
ATOM 595 C C . ASP A 1 75 ? 6.532 -14.408 7.907 1.00 62.34 75 ASP A C 1
ATOM 597 O O . ASP A 1 75 ? 6.114 -15.565 7.979 1.00 62.34 75 ASP A O 1
ATOM 601 N N . PHE A 1 76 ? 7.456 -14.054 7.006 1.00 56.38 76 PHE A N 1
ATOM 602 C CA . PHE A 1 76 ? 8.224 -14.997 6.190 1.00 56.38 76 PHE A CA 1
ATOM 603 C C . PHE A 1 76 ? 9.250 -15.708 7.072 1.00 56.38 76 PHE A C 1
ATOM 605 O O . PHE A 1 76 ? 10.451 -15.473 6.978 1.00 56.38 76 PHE A O 1
ATOM 612 N N . ARG A 1 77 ? 8.774 -16.590 7.950 1.00 49.53 77 ARG A N 1
ATOM 613 C CA . ARG A 1 77 ? 9.652 -17.488 8.707 1.00 49.53 77 ARG A CA 1
ATOM 614 C C . ARG A 1 77 ? 10.244 -18.594 7.833 1.00 49.53 77 ARG A C 1
ATOM 616 O O . ARG A 1 77 ? 11.231 -19.201 8.226 1.00 49.53 77 ARG A O 1
ATOM 623 N N . GLU A 1 78 ? 9.704 -18.809 6.631 1.00 52.50 78 GLU A N 1
ATOM 624 C CA . GLU A 1 78 ? 10.136 -19.881 5.737 1.00 52.50 78 GLU A CA 1
ATOM 625 C C . GLU A 1 78 ? 10.421 -19.374 4.318 1.00 52.50 78 GLU A C 1
ATOM 627 O O . GLU A 1 78 ? 9.582 -18.751 3.661 1.00 52.50 78 GLU A O 1
ATOM 632 N N . VAL A 1 79 ? 11.621 -19.690 3.824 1.00 56.59 79 VAL A N 1
ATOM 633 C CA . VAL A 1 79 ? 12.088 -19.442 2.446 1.00 56.59 79 VAL A CA 1
ATOM 634 C C . VAL A 1 79 ? 11.146 -20.071 1.402 1.00 56.59 79 VAL A C 1
ATOM 636 O O . VAL A 1 79 ? 11.021 -19.573 0.280 1.00 56.59 79 VAL A O 1
ATOM 639 N N . GLU A 1 80 ? 10.419 -21.123 1.778 1.00 58.38 80 GLU A N 1
ATOM 640 C CA . GLU A 1 80 ? 9.403 -21.781 0.950 1.00 58.38 80 GLU A CA 1
ATOM 641 C C . GLU A 1 80 ? 8.199 -20.884 0.646 1.00 58.38 80 GLU A C 1
ATOM 643 O O . GLU A 1 80 ? 7.745 -20.832 -0.499 1.00 58.38 80 GLU A O 1
ATOM 648 N N . ALA A 1 81 ? 7.730 -20.095 1.618 1.00 62.09 81 ALA A N 1
ATOM 649 C CA . ALA A 1 81 ? 6.633 -19.153 1.399 1.00 62.09 81 ALA A CA 1
ATOM 650 C C . ALA A 1 81 ? 7.025 -18.054 0.397 1.00 62.09 81 ALA A C 1
ATOM 652 O O . ALA A 1 81 ? 6.196 -17.600 -0.395 1.00 62.09 81 ALA A O 1
ATOM 653 N N . PHE A 1 82 ? 8.299 -17.651 0.400 1.00 66.44 82 PHE A N 1
ATOM 654 C CA . PHE A 1 82 ? 8.848 -16.702 -0.568 1.00 66.44 82 PHE A CA 1
ATOM 655 C C . PHE A 1 82 ? 8.981 -17.324 -1.965 1.00 66.44 82 PHE A C 1
ATOM 657 O O . PHE A 1 82 ? 8.575 -16.716 -2.953 1.00 66.44 82 PHE A O 1
ATOM 664 N N . SER A 1 83 ? 9.473 -18.563 -2.046 1.00 67.00 83 SER A N 1
ATOM 665 C CA . SER A 1 83 ? 9.622 -19.304 -3.308 1.00 67.00 83 SER A CA 1
ATOM 666 C C . SER A 1 83 ? 8.275 -19.561 -3.991 1.00 67.00 83 SER A C 1
ATOM 668 O O . SER A 1 83 ? 8.146 -19.378 -5.204 1.00 67.00 83 SER A O 1
ATOM 670 N N . LYS A 1 84 ? 7.238 -19.903 -3.216 1.00 69.88 84 LYS A N 1
ATOM 671 C CA . LYS A 1 84 ? 5.867 -20.044 -3.720 1.00 69.88 84 LYS A CA 1
ATOM 672 C C . LYS A 1 84 ? 5.327 -18.726 -4.273 1.00 69.88 84 LYS A C 1
ATOM 674 O O . LYS A 1 84 ? 4.789 -18.702 -5.371 1.00 69.88 84 LYS A O 1
ATOM 679 N N . LEU A 1 85 ? 5.548 -17.621 -3.562 1.00 68.12 85 LEU A N 1
ATOM 680 C CA . LEU A 1 85 ? 5.113 -16.298 -4.006 1.00 68.12 85 LEU A CA 1
ATOM 681 C C . LEU A 1 85 ? 5.782 -15.870 -5.321 1.00 68.12 85 LEU A C 1
ATOM 683 O O . LEU A 1 85 ? 5.117 -15.280 -6.166 1.00 68.12 85 LEU A O 1
ATOM 687 N N . LEU A 1 86 ? 7.066 -16.186 -5.517 1.00 72.31 86 LEU A N 1
ATOM 688 C CA . LEU A 1 86 ? 7.744 -15.955 -6.797 1.00 72.31 86 LEU A CA 1
ATOM 689 C C . LEU A 1 86 ? 7.202 -16.857 -7.914 1.00 72.31 86 LEU A C 1
ATOM 691 O O . LEU A 1 86 ? 7.076 -16.404 -9.049 1.00 72.31 86 LEU A O 1
ATOM 695 N N . THR A 1 87 ? 6.859 -18.107 -7.596 1.00 72.38 87 THR A N 1
ATOM 696 C CA . THR A 1 87 ? 6.273 -19.055 -8.558 1.00 72.38 87 THR A CA 1
ATOM 697 C C . THR A 1 87 ? 4.903 -18.576 -9.043 1.00 72.38 87 THR A C 1
ATOM 699 O O . THR A 1 87 ? 4.667 -18.553 -10.246 1.00 72.38 87 THR A O 1
ATOM 702 N N . ASP A 1 88 ? 4.054 -18.084 -8.136 1.00 69.06 88 ASP A N 1
ATOM 703 C CA . ASP A 1 88 ? 2.725 -17.530 -8.447 1.00 69.06 88 ASP A CA 1
ATOM 704 C C . ASP A 1 88 ? 2.783 -16.235 -9.288 1.00 69.06 88 ASP A C 1
ATOM 706 O O . ASP A 1 88 ? 1.763 -15.752 -9.778 1.00 69.06 88 ASP A O 1
ATOM 710 N N . MET A 1 89 ? 3.967 -15.632 -9.426 1.00 68.44 89 MET A N 1
ATOM 711 C CA . MET A 1 89 ? 4.199 -14.415 -10.206 1.00 68.44 89 MET A CA 1
ATOM 712 C C . MET A 1 89 ? 4.852 -14.677 -11.566 1.00 68.44 89 MET A C 1
ATOM 714 O O . MET A 1 89 ? 5.095 -13.722 -12.310 1.00 68.44 89 MET A O 1
ATOM 718 N N . ARG A 1 90 ? 5.154 -15.938 -11.896 1.00 67.38 90 ARG A N 1
ATOM 719 C CA . ARG A 1 90 ? 5.752 -16.297 -13.181 1.00 67.38 90 ARG A CA 1
ATOM 720 C C . ARG A 1 90 ? 4.671 -16.219 -14.272 1.00 67.38 90 ARG A C 1
ATOM 722 O O . ARG A 1 90 ? 3.642 -16.877 -14.135 1.00 67.38 90 ARG A O 1
ATOM 729 N N . PRO A 1 91 ? 4.849 -15.406 -15.326 1.00 59.75 91 PRO A N 1
ATOM 730 C CA . PRO A 1 91 ? 3.883 -15.344 -16.417 1.00 59.75 91 PRO A CA 1
ATOM 731 C C . PRO A 1 91 ? 3.800 -16.705 -17.128 1.00 59.75 91 PRO A C 1
ATOM 733 O O . PRO A 1 91 ? 4.827 -17.328 -17.395 1.00 59.75 91 PRO A O 1
ATOM 736 N N . GLU A 1 92 ? 2.585 -17.154 -17.469 1.00 57.62 92 GLU A N 1
ATOM 737 C CA . GLU A 1 92 ? 2.320 -18.459 -18.116 1.00 57.62 92 GLU A CA 1
ATOM 738 C C . GLU A 1 92 ? 3.039 -18.652 -19.473 1.00 57.62 92 GLU A C 1
ATOM 740 O O . GLU A 1 92 ? 3.102 -19.756 -20.016 1.00 57.62 92 GLU A O 1
ATOM 745 N N . GLU A 1 93 ? 3.608 -17.587 -20.038 1.00 54.06 93 GLU A N 1
ATOM 746 C CA . GLU A 1 93 ? 4.294 -17.603 -21.331 1.00 54.06 93 GLU A CA 1
ATOM 747 C C . GLU A 1 93 ? 5.671 -18.301 -21.290 1.00 54.06 93 GLU A C 1
ATOM 749 O O . GLU A 1 93 ? 6.071 -18.913 -22.283 1.00 54.06 93 GLU A O 1
ATOM 754 N N . GLU A 1 94 ? 6.375 -18.304 -20.150 1.00 51.53 94 GLU A N 1
ATOM 755 C CA . GLU A 1 94 ? 7.696 -18.957 -20.032 1.00 51.53 94 GLU A CA 1
ATOM 756 C C . GLU A 1 94 ? 7.611 -20.491 -19.966 1.00 51.53 94 GLU A C 1
ATOM 758 O O . GLU A 1 94 ? 8.529 -21.190 -20.401 1.00 51.53 94 GLU A O 1
ATOM 763 N N . GLU A 1 95 ? 6.491 -21.040 -19.489 1.00 50.56 95 GLU A N 1
ATOM 764 C CA . GLU A 1 95 ? 6.296 -22.490 -19.366 1.00 50.56 95 GLU A CA 1
ATOM 765 C C . GLU A 1 95 ? 6.115 -23.156 -20.742 1.00 50.56 95 GLU A C 1
ATOM 767 O O . GLU A 1 95 ? 6.637 -24.244 -21.001 1.00 50.56 95 GLU A O 1
ATOM 772 N N . ARG A 1 96 ? 5.488 -22.445 -21.692 1.00 53.06 96 ARG A N 1
ATOM 773 C CA . ARG A 1 96 ? 5.392 -22.888 -23.093 1.00 53.06 96 ARG A CA 1
ATOM 774 C C . ARG A 1 96 ? 6.738 -22.817 -23.813 1.00 53.06 96 ARG A C 1
ATOM 776 O O . ARG A 1 96 ? 7.052 -23.729 -24.578 1.00 53.06 96 ARG A O 1
ATOM 783 N N . ALA A 1 97 ? 7.546 -21.792 -23.540 1.00 56.66 97 ALA A N 1
ATOM 784 C CA . ALA A 1 97 ? 8.850 -21.605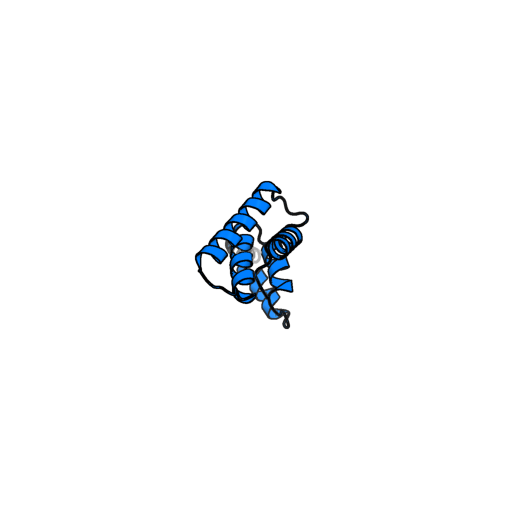 -24.179 1.00 56.66 97 ALA A CA 1
ATOM 785 C C . ALA A 1 97 ? 9.861 -22.713 -23.821 1.00 56.66 97 ALA A C 1
ATOM 787 O O . ALA A 1 97 ? 10.627 -23.137 -24.684 1.00 56.66 97 ALA A O 1
ATOM 788 N N . PHE A 1 98 ? 9.826 -23.240 -22.591 1.00 51.22 98 PHE A N 1
ATOM 789 C CA . PHE A 1 98 ? 10.693 -24.351 -22.170 1.00 51.22 98 PHE A CA 1
ATOM 790 C C . PHE A 1 98 ? 10.203 -25.731 -22.632 1.00 51.22 98 PHE A C 1
ATOM 792 O O . PHE A 1 98 ? 11.021 -26.604 -22.920 1.00 51.22 98 PHE A O 1
ATOM 799 N N . SER A 1 99 ? 8.888 -25.932 -22.779 1.00 60.03 99 SER A N 1
ATOM 800 C CA . SER A 1 99 ? 8.332 -27.200 -23.284 1.00 60.03 99 SER A CA 1
ATOM 801 C C . SER A 1 99 ? 8.643 -27.467 -24.769 1.00 60.03 99 SER A C 1
ATOM 803 O O . SER A 1 99 ? 8.705 -28.620 -25.192 1.00 60.03 99 SER A O 1
ATOM 805 N N . GLY A 1 100 ? 8.904 -26.418 -25.562 1.00 52.88 100 GLY A N 1
ATOM 806 C CA . GLY A 1 100 ? 9.212 -26.519 -26.995 1.00 52.88 100 GLY A CA 1
ATOM 807 C C . GLY A 1 100 ? 10.664 -26.878 -27.342 1.00 52.88 100 GLY A C 1
ATOM 808 O O . GLY A 1 100 ? 10.968 -27.095 -28.513 1.00 52.88 100 GLY A O 1
ATOM 809 N N . VAL A 1 101 ? 11.568 -26.945 -26.357 1.00 58.09 101 VAL A N 1
ATOM 810 C CA . VAL A 1 101 ? 13.005 -27.225 -26.570 1.00 58.09 101 VAL A CA 1
ATOM 811 C C . VAL A 1 101 ? 13.344 -28.719 -26.418 1.00 58.09 101 VAL A C 1
ATOM 813 O O . VAL A 1 101 ? 14.448 -29.136 -26.752 1.00 58.09 101 VAL A O 1
ATOM 816 N N . SER A 1 102 ? 12.395 -29.563 -25.997 1.00 53.09 102 SER A N 1
ATOM 817 C CA . SER A 1 102 ? 12.650 -30.998 -25.775 1.00 53.09 102 SER A CA 1
ATOM 818 C C . SER A 1 102 ? 12.495 -31.896 -27.017 1.00 53.09 102 SER A C 1
ATOM 820 O O . SER A 1 102 ? 12.702 -33.099 -26.905 1.00 53.09 102 SER A O 1
ATOM 822 N N . SER A 1 103 ? 12.138 -31.369 -28.195 1.00 53.91 103 SER A N 1
ATOM 823 C CA . SER A 1 103 ? 11.802 -32.184 -29.383 1.00 53.91 103 SER A CA 1
ATOM 824 C C . SER A 1 103 ? 12.778 -32.075 -30.566 1.00 53.91 103 SER A C 1
ATOM 826 O O . SER A 1 103 ? 12.434 -32.453 -31.682 1.00 53.91 103 SER A O 1
ATOM 828 N N . ARG A 1 104 ? 14.014 -31.594 -30.364 1.00 56.72 104 ARG A N 1
ATOM 829 C CA . ARG A 1 104 ? 15.047 -31.553 -31.423 1.00 56.72 104 ARG A CA 1
ATOM 830 C C . ARG A 1 104 ? 16.329 -32.288 -31.037 1.00 56.72 104 ARG A C 1
ATOM 832 O O . ARG A 1 104 ? 17.390 -31.677 -31.022 1.00 56.72 104 ARG A O 1
ATOM 839 N N . GLN A 1 105 ? 16.260 -33.587 -30.750 1.00 55.62 105 GLN A N 1
ATOM 840 C CA . GLN A 1 105 ? 17.485 -34.395 -30.712 1.00 55.62 105 GLN A CA 1
ATOM 841 C C . GLN A 1 105 ? 17.262 -35.905 -30.911 1.00 55.62 105 GLN A C 1
ATOM 843 O O . GLN A 1 105 ? 17.822 -36.690 -30.166 1.00 55.62 105 GLN A O 1
ATOM 848 N N . GLU A 1 106 ? 16.505 -36.336 -31.920 1.00 51.50 106 GLU A N 1
ATOM 849 C CA . GLU A 1 106 ? 16.529 -37.742 -32.369 1.00 51.50 106 GLU A CA 1
ATOM 850 C C . GLU A 1 106 ? 16.346 -37.796 -33.889 1.00 51.50 106 GLU A C 1
ATOM 852 O O . GLU A 1 106 ? 15.270 -38.103 -34.365 1.00 51.50 106 GLU A O 1
ATOM 857 N N . ASP A 1 107 ? 17.367 -37.407 -34.659 1.00 53.88 107 ASP A N 1
ATOM 858 C CA . ASP A 1 107 ? 17.414 -37.642 -36.117 1.00 53.88 107 ASP A CA 1
ATOM 859 C C . ASP A 1 107 ? 18.861 -37.507 -36.627 1.00 53.88 107 ASP A C 1
ATOM 861 O O . ASP A 1 107 ? 19.148 -36.763 -37.562 1.00 53.88 107 ASP A O 1
ATOM 865 N N . LYS A 1 108 ? 19.837 -38.151 -35.971 1.00 58.34 108 LYS A N 1
ATOM 866 C CA . LYS A 1 108 ? 21.222 -38.195 -36.483 1.00 58.34 108 LYS A CA 1
ATOM 867 C C . LYS A 1 108 ? 22.021 -39.435 -36.073 1.00 58.34 108 LYS A C 1
ATOM 869 O O . LYS A 1 108 ? 23.224 -39.333 -35.940 1.00 58.34 108 LYS A O 1
ATOM 874 N N . ASP A 1 109 ? 21.392 -40.602 -35.967 1.00 53.25 109 ASP A N 1
ATOM 875 C CA . ASP A 1 109 ? 22.122 -41.879 -35.884 1.00 53.25 109 ASP A CA 1
ATOM 876 C C . ASP A 1 109 ? 21.413 -42.947 -36.725 1.00 53.25 109 ASP A C 1
ATOM 878 O O . ASP A 1 109 ? 20.806 -43.891 -36.231 1.00 53.25 109 ASP A O 1
ATOM 882 N N . SER A 1 110 ? 21.421 -42.759 -38.044 1.00 54.41 110 SER A N 1
ATOM 883 C CA . SER A 1 110 ? 21.076 -43.801 -39.021 1.00 54.41 110 SER A CA 1
ATOM 884 C C . SER A 1 110 ? 21.706 -43.466 -40.369 1.00 54.41 110 SER A C 1
ATOM 886 O O . SER A 1 110 ? 21.007 -43.154 -41.327 1.00 54.41 110 SER A O 1
ATOM 888 N N . SER A 1 111 ? 23.039 -43.447 -40.430 1.00 56.69 111 SER A N 1
ATOM 889 C CA . SER A 1 111 ? 23.826 -43.695 -41.651 1.00 56.69 111 SER A CA 1
ATOM 890 C C . SER A 1 111 ? 25.320 -43.655 -41.331 1.00 56.69 111 SER A C 1
ATOM 892 O O . SER A 1 111 ? 25.945 -42.600 -41.449 1.00 56.69 111 SER A O 1
ATOM 894 N N . SER A 1 112 ? 25.885 -44.797 -40.939 1.00 48.22 112 SER A N 1
ATOM 895 C CA . SER A 1 112 ? 27.131 -45.394 -41.472 1.00 48.22 112 SER A CA 1
ATOM 896 C C . SER A 1 112 ? 27.595 -46.537 -40.582 1.00 48.22 112 SER A C 1
ATOM 898 O O . SER A 1 112 ? 27.656 -46.328 -39.353 1.00 48.22 112 SER A O 1
#

Organism: NCBI:txid182838

Mean predicted aligned error: 11.33 Å

pLDDT: mean 80.67, std 17.14, range [48.22, 97.88]